Protein AF-A0A9D1SAQ1-F1 (afdb_monomer_lite)

pLDDT: mean 85.89, std 11.54, range [49.34, 95.94]

Secondary structure (DSSP, 8-state):
-HHHHHHHHHHHHHHHHHHHHHHHHHHHTT--HHHHHHHH---HHHHHHHHTT-S---HHHHHHHHHHTT---------

Foldseek 3Di:
DVVVVLVVVQLLVQLQLQLVVLVVLCVVVVNDLVNVCVVLVNDSVQVVCSNVSNDDDDPVRQVVSCVVSVHDDDGDGDD

Organism: NCBI:txid2840917

Structure (mmCIF, N/CA/C/O backbone):
data_AF-A0A9D1SAQ1-F1
#
_entry.id   AF-A0A9D1SAQ1-F1
#
loop_
_atom_site.group_PDB
_atom_site.id
_atom_site.type_symbol
_atom_site.label_atom_id
_atom_site.label_alt_id
_atom_site.label_comp_id
_atom_site.label_asym_id
_atom_site.label_entity_id
_atom_site.label_seq_id
_atom_site.pdbx_PDB_ins_code
_atom_site.Cartn_x
_atom_site.Cartn_y
_atom_site.Cartn_z
_atom_site.occupancy
_atom_site.B_iso_or_equiv
_atom_site.auth_seq_id
_atom_site.auth_comp_id
_atom_site.auth_asym_id
_atom_site.auth_atom_id
_atom_site.pdbx_PDB_model_num
ATOM 1 N N . MET A 1 1 ? 19.414 -3.618 -25.082 1.00 61.53 1 MET A N 1
ATOM 2 C CA . MET A 1 1 ? 19.435 -2.917 -23.772 1.00 61.53 1 MET A CA 1
ATOM 3 C C . MET A 1 1 ? 18.244 -1.976 -23.528 1.00 61.53 1 MET A C 1
ATOM 5 O O . MET A 1 1 ? 17.889 -1.812 -22.367 1.00 61.53 1 MET A O 1
ATOM 9 N N . LEU A 1 2 ? 17.590 -1.411 -24.559 1.00 65.75 2 LEU A N 1
ATOM 10 C CA . LEU A 1 2 ? 16.444 -0.485 -24.412 1.00 65.75 2 LEU A CA 1
ATOM 11 C C . LEU A 1 2 ? 15.284 -1.043 -23.557 1.00 65.75 2 LEU A C 1
ATOM 13 O O . LEU A 1 2 ? 14.844 -0.400 -22.612 1.00 65.75 2 LEU A O 1
ATOM 17 N N . LYS A 1 3 ? 14.860 -2.291 -23.814 1.00 70.06 3 LYS A N 1
ATOM 18 C CA . LYS A 1 3 ? 13.729 -2.935 -23.114 1.00 70.06 3 LYS A CA 1
ATOM 19 C C . LYS A 1 3 ? 13.917 -3.053 -21.593 1.00 70.06 3 LYS A C 1
ATOM 21 O O . LYS A 1 3 ? 12.948 -2.953 -20.852 1.00 70.06 3 LYS A O 1
ATOM 26 N N . LYS A 1 4 ? 15.151 -3.266 -21.111 1.00 72.56 4 LYS A N 1
ATOM 27 C CA . LYS A 1 4 ? 15.445 -3.381 -19.667 1.00 72.56 4 LYS A CA 1
ATOM 28 C C . LYS A 1 4 ? 15.324 -2.026 -18.966 1.00 72.56 4 LYS A C 1
ATOM 30 O O . LYS A 1 4 ? 14.795 -1.969 -17.863 1.00 72.56 4 LYS A O 1
ATOM 35 N N . ARG A 1 5 ? 15.781 -0.952 -19.623 1.00 78.19 5 ARG A N 1
ATOM 36 C CA . ARG A 1 5 ? 15.635 0.422 -19.122 1.00 78.19 5 ARG A CA 1
ATOM 37 C C . ARG A 1 5 ? 14.161 0.827 -19.077 1.00 78.19 5 ARG A C 1
ATOM 39 O O . ARG A 1 5 ? 13.717 1.268 -18.030 1.00 78.19 5 ARG A O 1
ATOM 46 N N . GLN A 1 6 ? 13.397 0.542 -20.135 1.00 79.75 6 GLN A N 1
ATOM 47 C CA . GLN A 1 6 ? 11.954 0.814 -20.169 1.00 79.75 6 GLN A CA 1
ATOM 48 C C . GLN A 1 6 ? 11.193 0.080 -19.057 1.00 79.75 6 GLN A C 1
ATOM 50 O O . GLN A 1 6 ? 10.411 0.685 -18.337 1.00 79.75 6 GLN A O 1
ATOM 55 N N . ARG A 1 7 ? 11.466 -1.217 -18.853 1.00 81.56 7 ARG A N 1
ATOM 56 C CA . ARG A 1 7 ? 10.850 -1.991 -17.762 1.00 81.56 7 ARG A CA 1
ATOM 57 C C . ARG A 1 7 ? 11.124 -1.390 -16.387 1.00 81.56 7 ARG A C 1
ATOM 59 O O . ARG A 1 7 ? 10.232 -1.381 -15.549 1.00 81.56 7 ARG A O 1
ATOM 66 N N . LEU A 1 8 ? 12.346 -0.907 -16.154 1.00 83.81 8 LEU A N 1
ATOM 67 C CA . LEU A 1 8 ? 12.706 -0.268 -14.892 1.00 83.81 8 LEU A CA 1
ATOM 68 C C 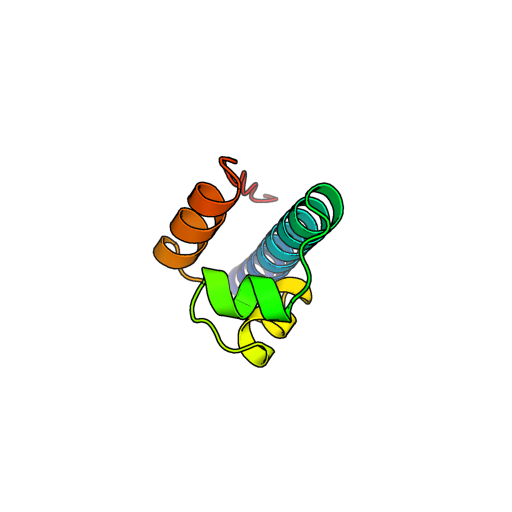. LEU A 1 8 ? 11.979 1.070 -14.712 1.00 83.81 8 LEU A C 1
ATOM 70 O O . LEU A 1 8 ? 11.472 1.333 -13.626 1.00 83.81 8 LEU A O 1
ATOM 74 N N . THR A 1 9 ? 11.885 1.877 -15.771 1.00 85.25 9 THR A N 1
ATOM 75 C CA . THR A 1 9 ? 11.099 3.117 -15.772 1.00 85.25 9 THR A CA 1
ATOM 76 C C . THR A 1 9 ? 9.639 2.840 -15.430 1.00 85.25 9 THR A C 1
ATOM 78 O O . THR A 1 9 ? 9.113 3.458 -14.511 1.00 85.25 9 THR A O 1
ATOM 81 N N . ASN A 1 10 ? 9.016 1.857 -16.085 1.00 83.69 10 ASN A N 1
ATOM 82 C CA . ASN A 1 10 ? 7.622 1.497 -15.832 1.00 83.69 10 ASN A CA 1
ATOM 83 C C . ASN A 1 10 ? 7.428 0.997 -14.392 1.00 83.69 10 ASN A C 1
ATOM 85 O O . ASN A 1 10 ? 6.496 1.413 -13.721 1.00 83.69 10 ASN A O 1
ATOM 89 N N . LEU A 1 11 ? 8.352 0.183 -13.869 1.00 85.00 11 LEU A N 1
ATOM 90 C CA . LEU A 1 11 ? 8.323 -0.262 -12.470 1.00 85.00 11 LEU A CA 1
ATOM 91 C C . LEU A 1 11 ? 8.455 0.886 -11.464 1.00 85.00 11 LEU A C 1
ATOM 93 O O 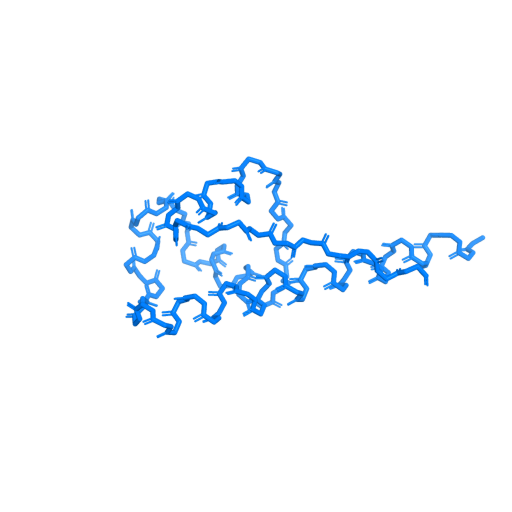. LEU A 1 11 ? 7.855 0.827 -10.394 1.00 85.00 11 LEU A O 1
ATOM 97 N N . ASN A 1 12 ? 9.293 1.883 -11.751 1.00 87.69 12 ASN A N 1
ATOM 98 C CA . ASN A 1 12 ? 9.418 3.069 -10.903 1.00 87.69 12 ASN A CA 1
ATOM 99 C C . ASN A 1 12 ? 8.138 3.912 -10.961 1.00 87.69 12 ASN A C 1
ATOM 101 O O . ASN A 1 12 ? 7.684 4.391 -9.927 1.00 87.69 12 ASN A O 1
ATOM 105 N N . HIS A 1 13 ? 7.545 4.049 -12.149 1.00 88.06 13 HIS A N 1
ATOM 106 C CA . HIS A 1 13 ? 6.298 4.779 -12.343 1.00 88.06 13 HIS A CA 1
ATOM 107 C C . HIS A 1 13 ? 5.138 4.128 -11.583 1.00 88.06 13 HIS A C 1
ATOM 109 O O . HIS A 1 13 ? 4.535 4.778 -10.740 1.00 88.06 13 HIS A O 1
ATOM 115 N N . THR A 1 14 ? 4.922 2.822 -11.762 1.00 87.25 14 THR A N 1
ATOM 116 C CA . THR A 1 14 ? 3.879 2.074 -11.044 1.00 87.25 14 THR A CA 1
ATOM 117 C C . THR A 1 14 ? 4.035 2.175 -9.525 1.00 87.25 14 THR A C 1
ATOM 119 O O . THR A 1 14 ? 3.052 2.334 -8.811 1.00 87.25 14 THR A O 1
ATOM 122 N N . ARG A 1 15 ? 5.269 2.121 -9.002 1.00 90.62 15 ARG A N 1
ATOM 123 C CA . ARG A 1 15 ? 5.510 2.306 -7.562 1.00 90.62 15 ARG A CA 1
ATOM 124 C C . ARG A 1 15 ? 5.148 3.705 -7.075 1.00 90.62 15 ARG A C 1
ATOM 126 O O . ARG A 1 15 ? 4.580 3.828 -5.995 1.00 90.62 15 ARG A O 1
ATOM 133 N N . ALA A 1 16 ? 5.465 4.736 -7.854 1.00 90.81 16 ALA A N 1
ATOM 134 C CA . ALA A 1 16 ? 5.100 6.109 -7.530 1.00 90.81 16 ALA A CA 1
ATOM 135 C C . ALA A 1 16 ? 3.576 6.322 -7.577 1.00 90.81 16 ALA A C 1
ATOM 137 O O . ALA A 1 16 ? 3.034 6.988 -6.701 1.00 90.81 16 ALA A O 1
ATOM 138 N N . GLU A 1 17 ? 2.880 5.716 -8.544 1.00 90.69 17 GLU A N 1
ATOM 139 C CA . GLU A 1 17 ? 1.415 5.764 -8.626 1.00 90.69 17 GLU A CA 1
ATOM 140 C C . GLU A 1 17 ? 0.746 5.086 -7.427 1.00 90.69 17 GLU A C 1
ATOM 142 O O . GLU A 1 17 ? -0.122 5.685 -6.796 1.00 90.69 17 GLU A O 1
ATOM 147 N N . ILE A 1 18 ? 1.184 3.872 -7.067 1.00 89.81 18 ILE A N 1
ATOM 148 C CA . ILE A 1 18 ? 0.676 3.154 -5.887 1.00 89.81 18 ILE A CA 1
ATOM 149 C C . ILE A 1 18 ? 0.896 3.989 -4.622 1.00 89.81 18 ILE A C 1
ATOM 151 O O . ILE A 1 18 ? -0.015 4.127 -3.808 1.00 89.81 18 ILE A O 1
ATOM 155 N N . ALA A 1 19 ? 2.090 4.565 -4.465 1.00 93.56 19 ALA A N 1
ATOM 156 C CA . ALA A 1 19 ? 2.415 5.421 -3.331 1.00 93.56 19 ALA A CA 1
ATOM 157 C C . ALA A 1 19 ? 1.492 6.646 -3.259 1.00 93.56 19 ALA A C 1
ATOM 159 O O . ALA A 1 19 ? 0.934 6.923 -2.200 1.00 93.56 19 ALA A O 1
ATOM 160 N N . GLY A 1 20 ? 1.281 7.336 -4.384 1.00 92.94 20 GLY A N 1
ATOM 161 C CA . GLY A 1 20 ? 0.396 8.499 -4.460 1.00 92.94 20 GLY A CA 1
ATOM 162 C C . GLY A 1 20 ? -1.058 8.163 -4.126 1.00 92.94 20 GLY A C 1
ATOM 163 O O . GLY A 1 20 ? -1.673 8.850 -3.312 1.00 92.94 20 GLY A O 1
ATOM 164 N N . GLN A 1 21 ? -1.590 7.069 -4.681 1.00 90.56 21 GLN A N 1
ATOM 165 C CA . GLN A 1 21 ? -2.942 6.594 -4.365 1.00 90.56 21 GLN A CA 1
ATOM 166 C C . GLN A 1 21 ? -3.079 6.247 -2.879 1.00 90.56 21 GLN A C 1
ATOM 168 O O . GLN A 1 21 ? -4.048 6.640 -2.233 1.00 90.56 21 GLN A O 1
ATOM 173 N N . LEU A 1 22 ? -2.095 5.549 -2.308 1.00 91.50 22 LEU A N 1
ATOM 174 C CA . LEU A 1 22 ? -2.132 5.153 -0.904 1.00 91.50 22 LEU A CA 1
ATOM 175 C C . LEU A 1 22 ? -2.035 6.358 0.041 1.00 91.50 22 LEU A C 1
ATOM 177 O O . LEU A 1 22 ? -2.760 6.414 1.032 1.00 91.50 22 LEU A O 1
ATOM 181 N N . GLN A 1 23 ? -1.184 7.337 -0.274 1.00 93.62 23 GLN A N 1
ATOM 182 C CA . GLN A 1 23 ? -1.096 8.596 0.469 1.00 93.62 23 GLN A CA 1
ATOM 183 C C . GLN A 1 23 ? -2.423 9.358 0.443 1.00 93.62 23 GLN A C 1
ATOM 185 O O . GLN A 1 23 ? -2.868 9.839 1.485 1.00 93.62 23 GLN A O 1
ATOM 190 N N . GLN A 1 24 ? -3.065 9.441 -0.726 1.00 92.00 24 GLN A N 1
ATOM 191 C CA . GLN A 1 24 ? -4.365 10.086 -0.872 1.00 92.00 24 GLN A CA 1
ATOM 192 C C . GLN A 1 24 ? -5.427 9.390 -0.011 1.00 92.00 24 GLN A C 1
ATOM 194 O O . GLN A 1 24 ? -6.090 10.054 0.780 1.00 92.00 24 GLN A O 1
ATOM 199 N N . LEU A 1 25 ? -5.528 8.061 -0.089 1.00 90.75 25 LEU A N 1
ATOM 200 C CA . LEU A 1 25 ? -6.476 7.284 0.713 1.00 90.75 25 LEU A CA 1
ATOM 201 C C . LEU A 1 25 ? -6.223 7.452 2.219 1.00 90.75 25 LEU A C 1
ATOM 203 O O . LEU A 1 25 ? -7.150 7.672 2.997 1.00 90.75 25 LEU A O 1
ATOM 207 N N . MET A 1 26 ? -4.962 7.417 2.656 1.00 91.81 26 MET A N 1
ATOM 208 C CA . MET A 1 26 ? -4.636 7.669 4.061 1.00 91.81 26 MET A CA 1
ATOM 209 C C . MET A 1 26 ? -5.033 9.081 4.503 1.00 91.81 26 MET A C 1
ATOM 211 O O . MET A 1 26 ? -5.539 9.245 5.612 1.00 91.81 26 MET A O 1
ATOM 215 N N . ALA A 1 27 ? -4.847 10.092 3.650 1.00 92.38 27 ALA A N 1
ATOM 216 C CA . ALA A 1 27 ? -5.253 11.462 3.944 1.00 92.38 27 ALA A CA 1
ATOM 217 C C . ALA A 1 27 ? -6.784 11.611 4.018 1.00 92.38 27 ALA A C 1
ATOM 219 O O . ALA A 1 27 ? -7.286 12.198 4.977 1.00 92.38 27 ALA A O 1
ATOM 220 N N . GLU A 1 28 ? -7.522 11.037 3.063 1.00 92.19 28 GLU A N 1
ATOM 221 C CA . GLU A 1 28 ? -8.993 11.044 3.018 1.00 92.19 28 GLU A CA 1
ATOM 222 C C . GLU A 1 28 ? -9.609 10.430 4.282 1.00 92.19 28 GLU A C 1
ATOM 224 O O . GLU A 1 28 ? -10.563 10.969 4.844 1.00 92.19 28 GLU A O 1
ATOM 229 N N . HIS A 1 29 ? -9.013 9.347 4.784 1.00 88.31 29 HIS A N 1
ATOM 230 C CA . HIS A 1 29 ? -9.469 8.653 5.989 1.00 88.31 29 HIS A CA 1
ATOM 231 C C . HIS A 1 29 ? -8.793 9.128 7.288 1.00 88.31 29 HIS A C 1
ATOM 233 O O . HIS A 1 29 ? -9.021 8.534 8.343 1.00 88.31 29 HIS A O 1
ATOM 239 N N . GLN A 1 30 ? -7.956 10.175 7.238 1.00 91.44 30 GLN A N 1
ATOM 240 C CA . GLN A 1 30 ? -7.149 10.662 8.373 1.00 91.44 30 GLN A CA 1
ATOM 241 C C . GLN A 1 30 ? -6.360 9.538 9.079 1.00 91.44 30 GLN A C 1
ATOM 243 O O . GLN A 1 30 ? -6.153 9.542 10.300 1.00 91.44 30 GLN A O 1
ATOM 248 N N . LEU A 1 31 ? -5.932 8.543 8.304 1.00 91.44 31 LEU A N 1
ATOM 249 C CA . LEU A 1 31 ? -5.298 7.335 8.795 1.00 91.44 31 LEU A CA 1
ATOM 250 C C . LEU A 1 31 ? -3.819 7.603 9.089 1.00 91.44 31 LEU A C 1
ATOM 252 O O . LEU A 1 31 ? -3.031 7.907 8.200 1.00 91.44 31 LEU A O 1
ATOM 256 N N . GLN A 1 32 ? -3.436 7.464 10.356 1.00 92.81 32 GLN A N 1
ATOM 257 C CA . GLN A 1 32 ? -2.044 7.576 10.797 1.00 92.81 32 GLN A CA 1
ATOM 258 C C . GLN A 1 32 ? -1.289 6.263 10.565 1.00 92.81 32 GLN A C 1
ATOM 260 O O . GLN A 1 32 ? -1.880 5.184 10.654 1.00 92.81 32 GLN A O 1
ATOM 265 N N . ILE A 1 33 ? 0.027 6.345 10.340 1.00 92.75 33 ILE A N 1
ATOM 266 C CA . ILE A 1 33 ? 0.864 5.176 10.028 1.00 92.75 33 ILE A CA 1
ATOM 267 C C . ILE A 1 33 ? 0.823 4.099 11.121 1.00 92.75 33 ILE A C 1
ATOM 269 O O . ILE A 1 33 ? 0.760 2.918 10.798 1.00 92.75 33 ILE A O 1
ATOM 273 N N . ASP A 1 34 ? 0.751 4.483 12.398 1.00 93.25 34 ASP A N 1
ATOM 274 C CA . ASP A 1 34 ? 0.689 3.532 13.516 1.00 93.25 34 ASP A CA 1
ATOM 275 C C . ASP A 1 34 ? -0.619 2.734 13.524 1.00 93.25 34 ASP A C 1
ATOM 277 O O . ASP A 1 34 ? -0.624 1.520 13.722 1.00 93.25 34 ASP A O 1
ATOM 281 N N . LYS A 1 35 ? -1.746 3.405 13.252 1.00 91.88 35 LYS A N 1
ATOM 282 C CA . LYS A 1 35 ? -3.048 2.738 13.109 1.00 91.88 35 LYS A CA 1
ATOM 283 C C . LYS A 1 35 ? -3.065 1.851 11.875 1.00 91.88 35 LYS A C 1
ATOM 285 O O . LYS A 1 35 ? -3.633 0.764 11.897 1.00 91.88 35 LYS A O 1
ATOM 290 N N . PHE A 1 36 ? -2.422 2.297 10.803 1.00 92.75 36 PHE A N 1
ATOM 291 C CA . PHE A 1 36 ? -2.343 1.516 9.584 1.00 92.75 36 PHE A CA 1
ATOM 292 C C . PHE A 1 36 ? -1.479 0.258 9.751 1.00 92.75 36 PHE A C 1
ATOM 294 O O . PHE A 1 36 ? -1.850 -0.815 9.273 1.00 92.75 36 PHE A O 1
ATOM 301 N N . ALA A 1 37 ? -0.387 0.358 10.512 1.00 94.50 37 ALA A N 1
ATOM 302 C CA . ALA A 1 37 ? 0.434 -0.774 10.931 1.00 94.50 37 ALA A CA 1
ATOM 303 C C . ALA A 1 37 ? -0.378 -1.782 11.748 1.00 94.50 37 ALA A C 1
ATOM 305 O O . ALA A 1 37 ? -0.291 -2.982 11.505 1.00 94.50 37 ALA A O 1
ATOM 306 N N . GLN A 1 38 ? -1.228 -1.308 12.662 1.00 93.31 38 GLN A N 1
ATOM 307 C CA . GLN A 1 38 ? -2.126 -2.177 13.428 1.00 93.31 38 GLN A CA 1
ATOM 308 C C . GLN A 1 38 ? -3.157 -2.884 12.537 1.00 93.31 38 GLN A C 1
ATOM 310 O O . GLN A 1 38 ? -3.364 -4.084 12.695 1.00 93.31 38 GLN A O 1
ATOM 315 N N . LEU A 1 39 ? -3.774 -2.173 11.586 1.00 91.19 39 LEU A N 1
ATOM 316 C CA . LEU A 1 39 ? -4.774 -2.746 10.674 1.00 91.19 39 LEU A CA 1
ATOM 317 C C . LEU A 1 39 ? -4.184 -3.828 9.769 1.00 91.19 39 LEU A C 1
ATOM 319 O O . LEU A 1 39 ? -4.792 -4.875 9.581 1.00 91.19 39 LEU A O 1
ATOM 323 N N . THR A 1 40 ? -3.003 -3.565 9.215 1.00 92.12 40 THR A N 1
ATOM 324 C CA . THR A 1 40 ? -2.349 -4.454 8.244 1.00 92.12 40 THR A CA 1
ATOM 325 C C . THR A 1 40 ? -1.487 -5.531 8.892 1.00 92.12 40 THR A C 1
ATOM 327 O O . THR A 1 40 ? -1.092 -6.488 8.228 1.00 92.12 40 THR A O 1
ATOM 330 N N . SER A 1 41 ? -1.153 -5.370 10.176 1.00 94.38 41 SER A N 1
ATOM 331 C CA . SER A 1 41 ? -0.077 -6.106 10.852 1.00 94.38 41 SER A CA 1
ATOM 332 C C . SER A 1 41 ? 1.290 -5.977 10.157 1.00 94.38 41 SER A C 1
ATOM 334 O O . SER A 1 41 ? 2.178 -6.805 10.363 1.00 94.38 41 SER A O 1
ATOM 336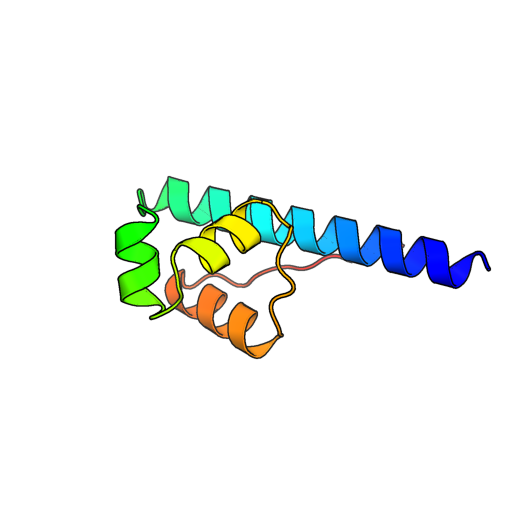 N N . TRP A 1 42 ? 1.482 -4.947 9.326 1.00 95.69 42 TRP A N 1
ATOM 337 C CA . TRP A 1 42 ? 2.761 -4.658 8.683 1.00 95.69 42 TRP A CA 1
ATOM 338 C C . TRP A 1 42 ? 3.613 -3.736 9.544 1.00 95.69 42 TRP A C 1
ATOM 340 O O . TRP A 1 42 ? 3.119 -2.954 10.355 1.00 95.69 42 TRP A O 1
ATOM 350 N N . THR A 1 43 ? 4.930 -3.812 9.357 1.00 95.94 43 THR A N 1
ATOM 351 C CA . THR A 1 43 ? 5.840 -2.938 10.099 1.00 95.94 43 THR A CA 1
ATOM 352 C C . THR A 1 43 ? 5.679 -1.486 9.633 1.00 95.94 43 THR A C 1
ATOM 354 O O . THR A 1 43 ? 5.545 -1.246 8.427 1.00 95.94 43 THR A O 1
ATOM 357 N N . PRO A 1 44 ? 5.771 -0.493 10.541 1.00 94.75 44 PRO A N 1
ATOM 358 C CA . PRO A 1 44 ? 5.749 0.918 10.150 1.00 94.75 44 PRO A CA 1
ATOM 359 C C . PRO A 1 44 ? 6.815 1.258 9.102 1.00 94.75 44 PRO A C 1
ATOM 361 O O . PRO A 1 44 ? 6.571 2.043 8.194 1.00 94.75 44 PRO A O 1
ATOM 364 N N . PHE A 1 45 ? 7.980 0.603 9.171 1.00 95.44 45 PHE A N 1
ATOM 365 C CA . PHE A 1 45 ? 9.046 0.755 8.181 1.00 95.44 45 PHE A CA 1
ATOM 366 C C . PHE A 1 45 ? 8.612 0.331 6.769 1.00 95.44 45 PHE A C 1
ATOM 368 O O . PHE A 1 45 ? 8.882 1.042 5.802 1.00 95.44 45 PHE A O 1
ATOM 375 N N . TYR A 1 46 ? 7.922 -0.806 6.638 1.00 95.69 46 TYR A N 1
ATOM 376 C CA . TYR A 1 46 ? 7.422 -1.268 5.344 1.00 95.69 46 TYR A CA 1
ATOM 377 C C . TYR A 1 46 ? 6.335 -0.342 4.790 1.00 95.69 46 TYR A C 1
ATOM 379 O O . TYR A 1 46 ? 6.368 0.012 3.612 1.00 95.69 46 TYR A O 1
ATOM 387 N N . LEU A 1 47 ? 5.420 0.114 5.648 1.00 94.94 47 LEU A N 1
ATOM 388 C CA . LEU A 1 47 ? 4.378 1.070 5.270 1.00 94.94 47 LEU A CA 1
ATOM 389 C C . LEU A 1 47 ? 4.961 2.403 4.803 1.00 94.94 47 LEU A C 1
ATOM 391 O O . LEU A 1 47 ? 4.546 2.923 3.771 1.00 94.94 47 LEU A O 1
ATOM 395 N N . GLN A 1 48 ? 5.976 2.916 5.497 1.00 95.44 48 GLN A N 1
ATOM 396 C CA . GLN A 1 48 ? 6.688 4.120 5.077 1.00 95.44 48 GLN A CA 1
ATOM 397 C C . GLN A 1 48 ? 7.335 3.921 3.697 1.00 95.44 48 GLN A C 1
ATOM 399 O O . GLN A 1 48 ? 7.204 4.769 2.817 1.00 95.44 48 GLN A O 1
ATOM 404 N N . ALA A 1 49 ? 7.966 2.767 3.462 1.00 95.62 49 ALA A N 1
ATOM 405 C CA . ALA A 1 49 ? 8.557 2.447 2.166 1.00 95.62 49 ALA A CA 1
ATOM 406 C C . ALA A 1 49 ? 7.511 2.322 1.039 1.00 95.62 49 ALA A C 1
ATOM 408 O O . ALA A 1 49 ? 7.820 2.671 -0.103 1.00 95.62 49 ALA A O 1
ATOM 409 N N . LEU A 1 50 ? 6.291 1.852 1.328 1.00 94.69 50 LEU A N 1
ATOM 410 C CA . LEU A 1 50 ? 5.169 1.859 0.379 1.00 94.69 50 LEU A CA 1
ATOM 411 C C . LEU A 1 50 ? 4.730 3.285 0.044 1.00 94.69 50 LEU A C 1
ATOM 413 O O . LEU A 1 50 ? 4.613 3.619 -1.132 1.00 94.69 50 LEU A O 1
ATOM 417 N N . LEU A 1 51 ? 4.561 4.134 1.060 1.00 93.94 51 LEU A N 1
ATOM 418 C CA . LEU A 1 51 ? 4.165 5.537 0.896 1.00 93.94 51 LEU A CA 1
ATOM 419 C C . LEU A 1 51 ? 5.205 6.377 0.153 1.00 93.94 51 LEU A C 1
ATOM 421 O O . LEU A 1 51 ? 4.868 7.412 -0.406 1.00 93.94 51 LEU A O 1
ATOM 425 N N . GLU A 1 52 ? 6.460 5.949 0.126 1.00 94.62 52 GLU A N 1
ATOM 426 C CA . GLU A 1 52 ? 7.539 6.626 -0.600 1.00 94.62 52 GLU A CA 1
ATOM 427 C C . GLU A 1 52 ? 7.831 5.989 -1.971 1.00 94.62 52 GLU A C 1
ATOM 429 O O . GLU A 1 52 ? 8.788 6.380 -2.640 1.00 94.62 52 GLU A O 1
ATOM 434 N N . GLY A 1 53 ? 7.067 4.970 -2.385 1.00 93.50 53 GLY A N 1
ATOM 435 C CA . GLY A 1 53 ? 7.285 4.256 -3.650 1.00 93.50 53 GLY A CA 1
ATOM 436 C C . GLY A 1 53 ? 8.600 3.466 -3.697 1.00 93.50 53 GLY A C 1
ATOM 437 O O . GLY A 1 53 ? 9.122 3.160 -4.772 1.00 93.50 53 GLY A O 1
ATOM 438 N N . ARG A 1 54 ? 9.174 3.142 -2.533 1.00 93.62 54 ARG A N 1
ATOM 439 C CA . ARG A 1 54 ? 10.432 2.390 -2.398 1.00 93.62 54 ARG A CA 1
ATOM 440 C C . ARG A 1 54 ? 10.201 0.888 -2.240 1.00 93.62 54 ARG A C 1
ATOM 442 O O . ARG A 1 54 ? 11.071 0.105 -2.621 1.00 93.62 54 ARG A O 1
ATOM 449 N N . ALA A 1 55 ? 9.047 0.489 -1.710 1.00 92.38 55 ALA A N 1
ATOM 450 C CA . ALA A 1 55 ? 8.658 -0.909 -1.556 1.00 92.38 55 ALA A CA 1
ATOM 451 C C . ALA A 1 55 ? 8.164 -1.538 -2.872 1.00 92.38 55 ALA A C 1
ATOM 453 O O . ALA A 1 55 ? 7.737 -0.846 -3.796 1.00 92.38 55 ALA A O 1
ATOM 454 N N . ASN A 1 56 ? 8.206 -2.871 -2.928 1.00 90.31 56 ASN A N 1
ATOM 455 C CA . ASN A 1 56 ? 7.682 -3.679 -4.030 1.00 90.31 56 ASN A CA 1
ATOM 456 C C . ASN A 1 56 ? 6.544 -4.573 -3.505 1.00 90.31 56 ASN A C 1
ATOM 458 O O . ASN A 1 56 ? 6.809 -5.738 -3.199 1.00 90.31 56 ASN A O 1
ATOM 462 N N . PRO A 1 57 ? 5.310 -4.053 -3.381 1.00 90.62 57 PRO A N 1
ATOM 463 C CA . PRO A 1 57 ? 4.181 -4.872 -2.967 1.00 90.62 57 PRO A CA 1
ATOM 464 C C . PRO A 1 57 ? 3.850 -5.911 -4.041 1.00 90.62 57 PRO A C 1
ATOM 466 O O . PRO A 1 57 ? 3.884 -5.633 -5.243 1.00 90.62 57 PRO A O 1
ATOM 469 N N . ASN A 1 58 ? 3.507 -7.118 -3.610 1.00 90.81 58 ASN A N 1
ATOM 470 C CA . ASN A 1 58 ? 2.961 -8.149 -4.477 1.00 90.81 58 ASN A CA 1
ATOM 471 C C . ASN A 1 58 ? 1.451 -7.949 -4.699 1.00 90.81 58 ASN A C 1
ATOM 473 O O . ASN A 1 58 ? 0.790 -7.168 -4.017 1.00 90.81 58 ASN A O 1
ATOM 477 N N . ILE A 1 59 ? 0.880 -8.681 -5.657 1.00 86.44 59 ILE A N 1
ATOM 478 C CA . ILE A 1 59 ? -0.536 -8.527 -6.022 1.00 86.44 59 ILE A CA 1
ATOM 479 C C . ILE A 1 59 ? -1.503 -8.835 -4.867 1.00 86.44 59 ILE A C 1
ATOM 481 O O . ILE A 1 59 ? -2.559 -8.218 -4.771 1.00 86.44 59 ILE A O 1
ATOM 485 N N . GLY A 1 60 ? -1.147 -9.761 -3.972 1.00 90.62 60 GLY A N 1
ATOM 486 C CA . GLY A 1 60 ? -1.949 -10.085 -2.793 1.00 90.62 60 GLY A CA 1
ATOM 487 C C . GLY A 1 60 ? -1.982 -8.931 -1.795 1.00 90.62 60 GLY A C 1
ATOM 488 O O . GLY A 1 60 ? -3.051 -8.577 -1.307 1.00 90.62 60 GLY A O 1
ATOM 489 N N . GLU A 1 61 ? -0.836 -8.294 -1.560 1.00 92.62 61 GLU A N 1
ATOM 490 C CA . GLU A 1 61 ? -0.733 -7.095 -0.721 1.00 92.62 61 GLU A CA 1
ATOM 491 C C . GLU A 1 61 ? -1.539 -5.931 -1.307 1.00 92.62 61 GLU A C 1
ATOM 493 O O . GLU A 1 61 ? -2.277 -5.272 -0.581 1.00 92.62 61 GLU A O 1
ATOM 498 N N . LEU A 1 62 ? -1.477 -5.720 -2.626 1.00 90.00 62 LEU A N 1
ATOM 499 C CA . LEU A 1 62 ? -2.276 -4.693 -3.304 1.00 90.00 62 LEU A CA 1
ATOM 500 C C . LEU A 1 62 ? -3.782 -4.960 -3.191 1.00 90.00 62 LEU A C 1
ATOM 502 O O . LEU A 1 62 ? -4.548 -4.041 -2.914 1.00 90.00 62 LEU A O 1
ATOM 506 N N . ASN A 1 63 ? -4.217 -6.211 -3.350 1.00 88.38 63 ASN A N 1
ATOM 507 C CA . ASN A 1 63 ? -5.623 -6.582 -3.175 1.00 88.38 63 ASN A CA 1
ATOM 508 C C . ASN A 1 63 ? -6.093 -6.396 -1.729 1.00 88.38 63 ASN A C 1
ATOM 510 O O . ASN A 1 63 ? -7.222 -5.974 -1.490 1.00 88.38 63 ASN A O 1
ATOM 514 N N . TYR A 1 64 ? -5.228 -6.693 -0.762 1.00 90.19 64 TYR A N 1
ATOM 515 C CA . TYR A 1 64 ? -5.530 -6.474 0.643 1.00 90.19 64 TYR A CA 1
ATOM 516 C C . TYR A 1 64 ? -5.672 -4.980 0.959 1.00 90.19 64 TYR A C 1
ATOM 518 O O . TYR A 1 64 ? -6.663 -4.580 1.567 1.00 90.19 64 TYR A O 1
ATOM 526 N N . LEU A 1 65 ? -4.769 -4.138 0.45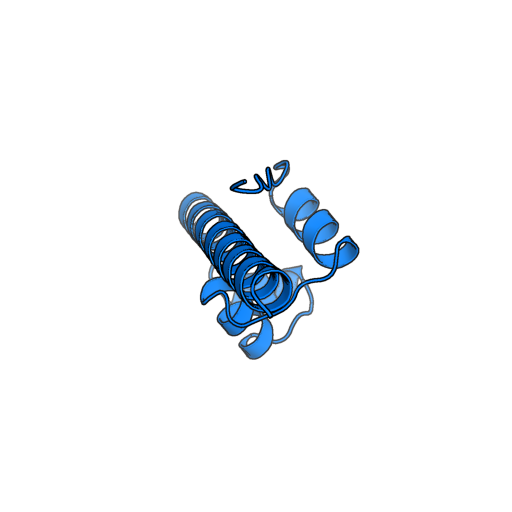0 1.00 90.06 65 LEU A N 1
ATOM 527 C CA . LEU A 1 65 ? -4.889 -2.681 0.546 1.00 90.06 65 LEU A CA 1
ATOM 528 C C . LEU A 1 65 ? -6.193 -2.177 -0.080 1.00 90.06 65 LEU A C 1
ATOM 530 O O . LEU A 1 65 ? -6.936 -1.444 0.566 1.00 90.06 65 LEU A O 1
ATOM 534 N N . ALA A 1 66 ? -6.506 -2.627 -1.295 1.00 87.31 66 ALA A N 1
ATOM 535 C CA . ALA A 1 66 ? -7.760 -2.310 -1.972 1.00 87.31 66 ALA A CA 1
ATOM 536 C C . ALA A 1 66 ? -8.990 -2.672 -1.116 1.00 87.31 66 ALA A C 1
ATOM 538 O O . ALA A 1 66 ? -9.936 -1.891 -1.036 1.00 87.31 66 ALA A O 1
ATOM 539 N N . SER A 1 67 ? -8.960 -3.817 -0.422 1.00 88.12 67 SER A N 1
ATOM 540 C CA . SER A 1 67 ? -10.054 -4.231 0.465 1.00 88.12 67 SER A CA 1
ATOM 541 C C . SER A 1 67 ? -10.200 -3.371 1.721 1.00 88.12 67 SER A C 1
ATOM 543 O O . SER A 1 67 ? -11.322 -3.152 2.165 1.00 88.12 67 SER A O 1
ATOM 545 N N . ILE A 1 68 ? -9.099 -2.853 2.280 1.00 87.69 68 ILE A N 1
ATOM 546 C CA . ILE A 1 68 ? -9.133 -1.997 3.479 1.00 87.69 68 ILE A CA 1
ATOM 547 C C . ILE A 1 68 ? -9.846 -0.675 3.181 1.00 87.69 68 ILE A C 1
ATOM 549 O O . ILE A 1 68 ? -10.585 -0.171 4.022 1.00 87.69 68 ILE A O 1
ATOM 553 N N . PHE A 1 69 ? -9.626 -0.127 1.988 1.00 84.44 69 PHE A N 1
ATOM 554 C CA . PHE A 1 69 ? -10.175 1.162 1.572 1.00 84.44 69 PHE A CA 1
ATOM 555 C C . PHE A 1 69 ? -11.481 1.051 0.768 1.00 84.44 69 PHE A C 1
ATOM 557 O O . PHE A 1 69 ? -11.969 2.067 0.285 1.00 84.44 69 PHE A O 1
ATOM 564 N N . ASP A 1 70 ? -12.024 -0.160 0.583 1.00 81.88 70 ASP A N 1
ATOM 565 C CA . ASP A 1 70 ? -13.143 -0.445 -0.336 1.00 81.88 70 ASP A CA 1
ATOM 566 C C . ASP A 1 70 ? -12.955 0.215 -1.722 1.00 81.88 70 ASP A C 1
ATOM 568 O O . ASP A 1 70 ? -13.877 0.742 -2.349 1.00 81.88 70 ASP A O 1
ATOM 572 N N . HIS A 1 71 ? -11.705 0.232 -2.202 1.00 68.94 71 HIS A N 1
ATOM 573 C CA . HIS A 1 71 ? -11.317 0.955 -3.406 1.00 68.94 71 HIS A CA 1
ATOM 574 C C . HIS A 1 71 ? -10.542 0.063 -4.369 1.00 68.94 71 HIS A C 1
ATOM 576 O O . HIS A 1 71 ? -9.612 -0.643 -3.987 1.00 68.94 71 HIS A O 1
ATOM 582 N N . LYS A 1 72 ? -10.889 0.103 -5.661 1.00 65.62 72 LYS A N 1
ATOM 583 C CA . LYS A 1 72 ? -10.123 -0.610 -6.692 1.00 65.62 72 LYS A CA 1
ATOM 584 C C . LYS A 1 72 ? -8.892 0.207 -7.069 1.00 65.62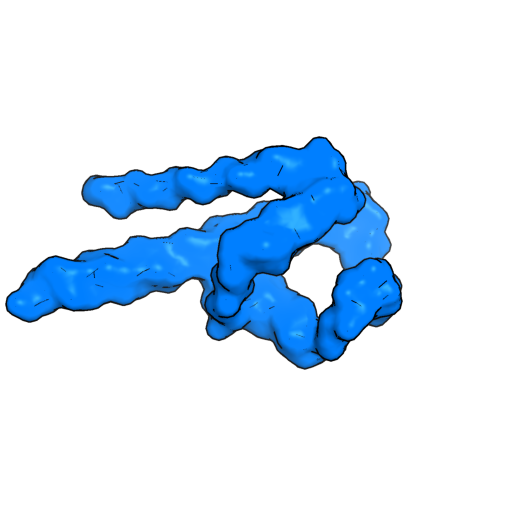 72 LYS A C 1
ATOM 586 O O . LYS A 1 72 ? -9.029 1.250 -7.702 1.00 65.62 72 LYS A O 1
ATOM 591 N N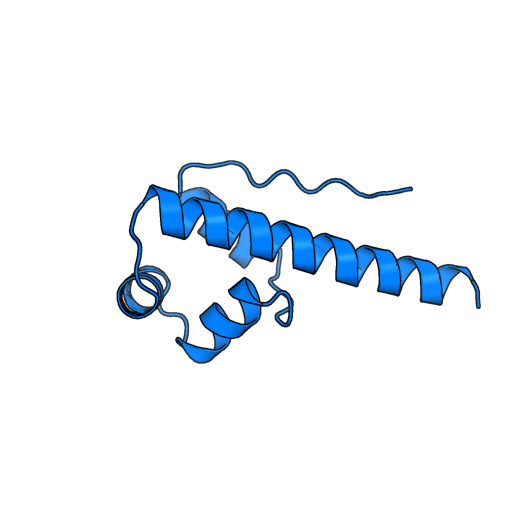 . LEU A 1 73 ? -7.702 -0.311 -6.765 1.00 61.59 73 LEU A N 1
ATOM 592 C CA . LEU A 1 73 ? -6.448 0.238 -7.285 1.00 61.59 73 LEU A CA 1
ATOM 593 C C . LEU A 1 73 ? -6.437 0.100 -8.815 1.00 61.59 73 LEU A C 1
ATOM 595 O O . LEU A 1 73 ? -6.418 -1.011 -9.351 1.00 61.59 73 LEU A O 1
ATOM 599 N N . LYS A 1 74 ? -6.474 1.228 -9.530 1.00 63.84 74 LYS A N 1
ATOM 600 C CA . LYS A 1 74 ? -6.231 1.266 -10.976 1.00 63.84 74 LYS A CA 1
ATOM 601 C C . LYS A 1 74 ? -4.739 1.471 -11.199 1.00 63.84 74 LYS A C 1
ATOM 603 O O . LYS A 1 74 ? -4.194 2.479 -10.760 1.00 63.84 74 LYS A O 1
ATOM 608 N N . ILE A 1 75 ? -4.105 0.514 -11.870 1.00 59.56 75 ILE A N 1
ATOM 609 C CA . ILE A 1 75 ? -2.704 0.593 -12.289 1.00 59.56 75 ILE A CA 1
ATOM 610 C C . ILE A 1 75 ? -2.702 0.740 -13.806 1.00 59.56 75 ILE A C 1
ATOM 612 O O . ILE A 1 75 ? -3.172 -0.162 -14.506 1.00 59.56 75 ILE A O 1
ATOM 616 N N . GLU A 1 76 ? -2.195 1.861 -14.311 1.00 58.72 76 GLU A N 1
ATOM 617 C CA . GLU A 1 76 ? -2.072 2.109 -15.745 1.00 58.72 76 GLU A CA 1
ATOM 618 C C . GLU A 1 76 ? -0.606 1.984 -16.165 1.00 58.72 76 GLU A C 1
ATOM 620 O O . GLU A 1 76 ? 0.316 2.445 -15.498 1.00 58.72 76 GLU A O 1
ATOM 625 N N . PHE A 1 77 ? -0.362 1.298 -17.280 1.00 49.34 77 PHE A N 1
ATOM 626 C CA . PHE A 1 77 ? 0.982 1.194 -17.832 1.00 49.34 77 PHE A CA 1
ATOM 627 C C . PHE A 1 77 ? 1.146 2.258 -18.907 1.00 49.34 77 PHE A C 1
ATOM 629 O O . PHE A 1 77 ? 0.507 2.177 -19.955 1.00 49.34 77 PHE A O 1
ATOM 636 N N . VAL A 1 78 ? 2.036 3.220 -18.672 1.00 56.53 78 VAL A N 1
ATOM 637 C CA . VAL A 1 78 ? 2.467 4.147 -19.722 1.00 56.53 78 VAL A CA 1
ATOM 638 C C . VAL A 1 78 ? 3.297 3.352 -20.740 1.00 56.53 78 VAL A C 1
ATOM 640 O O . VAL A 1 78 ? 4.330 2.762 -20.391 1.00 56.53 78 VAL A O 1
ATOM 643 N N . VAL A 1 79 ? 2.785 3.269 -21.973 1.00 51.72 79 VAL A N 1
ATOM 644 C CA . VAL A 1 79 ? 3.414 2.594 -23.125 1.00 51.72 79 VAL A CA 1
ATOM 645 C C . VAL A 1 79 ? 4.324 3.559 -23.865 1.00 51.72 79 VAL A C 1
ATOM 647 O O . VAL A 1 79 ? 3.872 4.689 -24.144 1.00 51.72 79 VAL A O 1
#

InterPro domains:
  IPR010982 Lambda repressor-like, DNA-binding domain superfamily [G3DSA:1.10.260.40] (2-77)
  IPR010982 Lambda repressor-like, DNA-binding domain superfamily [SSF47413] (14-73)

Sequence (79 aa):
MLKKRQRLTNLNHTRAEIAGQLQQLMAEHQLQIDKFAQLTSWTPFYLQALLEGRANPNIGELNYLASIFDHKLKIEFVV

Radius of gyration: 13.33 Å; chains: 1; bounding box: 33×22×38 Å